Protein AF-A0A662RI38-F1 (afdb_monomer_lite)

Foldseek 3Di:
DDDDDCVVPPVVVVVVVCVVVPDDDDDPVRQCVLQVVDPLRPDSPVVQLVLQCVQQPQFRDPVCVVVVSVVLSPQDPDPRSVVVVVCQQVQVDWGQRPVVRDTDTGHNDDPD

pLDDT: mean 93.54, std 5.38, range [55.94, 98.19]

Radius of gyration: 18.2 Å; chains: 1; bounding box: 42×28×54 Å

Sequence (112 aa):
MRLITERTDVQDRIIDYLQSIGWEFLYPDDIQNLRAYDIKQPFLIPVVKQKLGELNRGIITNENVDEILRRLKFLPANLQGNEEFLAYLRGKKTAYVDKERRERNIKFVDYN

Secondary structure (DSSP, 8-state):
-PPP-HIIIIIHHHHHHHHHTTPPP--HHHHHHHTTT-TT--S-HHHHHHHHHHHTTTTS-TTTHHHHHHHHHTS-SSHHHHHHHHHHHTT--EEEEGGGTEEEE--SS---

Structure (mmCIF, N/CA/C/O backbone):
data_AF-A0A662RI38-F1
#
_entry.id   AF-A0A662RI38-F1
#
loop_
_atom_site.group_PDB
_atom_site.id
_atom_site.type_symbol
_atom_site.label_atom_id
_atom_site.label_alt_id
_atom_site.label_comp_id
_atom_site.label_asym_id
_atom_site.label_entity_id
_atom_site.label_seq_id
_atom_site.pdbx_PDB_ins_code
_atom_site.Cartn_x
_atom_site.Cartn_y
_atom_site.Cartn_z
_atom_site.occupancy
_atom_site.B_iso_or_equiv
_atom_site.auth_seq_id
_atom_site.auth_comp_id
_atom_site.auth_asym_id
_atom_site.auth_atom_id
_atom_site.pdbx_PDB_model_num
ATOM 1 N N . MET A 1 1 ? 23.589 -12.937 -36.574 1.00 55.94 1 MET A N 1
ATOM 2 C CA . MET A 1 1 ? 23.555 -13.346 -35.152 1.00 55.94 1 MET A CA 1
ATOM 3 C C . MET A 1 1 ? 22.907 -12.225 -34.364 1.00 55.94 1 MET A C 1
ATOM 5 O O . MET A 1 1 ? 23.352 -11.094 -34.505 1.00 55.94 1 MET A O 1
ATOM 9 N N . ARG A 1 2 ? 21.833 -12.499 -33.617 1.00 73.06 2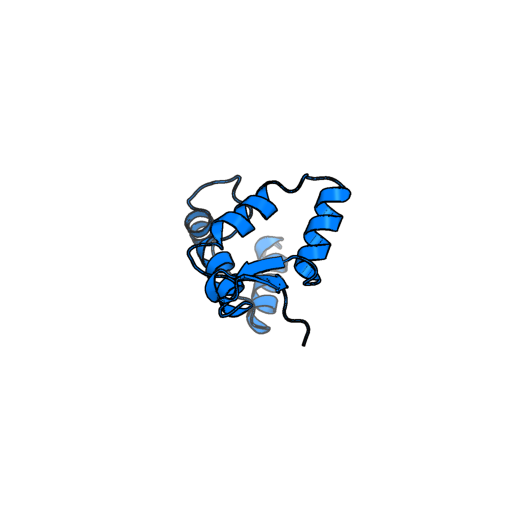 ARG A N 1
ATOM 10 C CA . ARG A 1 2 ? 21.231 -11.499 -32.725 1.00 73.06 2 ARG A CA 1
ATOM 11 C C . ARG A 1 2 ? 22.064 -11.469 -31.443 1.00 73.06 2 ARG A C 1
ATOM 13 O O . ARG A 1 2 ? 22.345 -12.531 -30.894 1.00 73.06 2 ARG A O 1
ATOM 20 N N . LEU A 1 3 ? 22.513 -10.287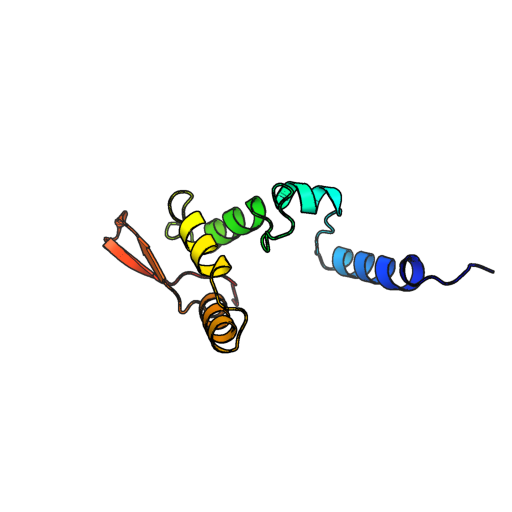 -31.029 1.00 78.12 3 LEU A N 1
ATOM 21 C CA . LEU A 1 3 ? 23.210 -10.111 -29.755 1.00 78.12 3 LEU A CA 1
ATOM 22 C C . LEU A 1 3 ? 22.224 -10.410 -28.625 1.00 78.12 3 LEU A C 1
ATOM 24 O O . LEU A 1 3 ? 21.157 -9.800 -28.574 1.00 78.12 3 LEU A O 1
ATOM 28 N N . ILE A 1 4 ? 22.580 -11.364 -27.769 1.00 80.38 4 ILE A N 1
ATOM 29 C CA . ILE A 1 4 ? 21.824 -11.677 -26.557 1.00 80.38 4 ILE A CA 1
ATOM 30 C C . ILE A 1 4 ? 22.034 -10.525 -25.571 1.00 80.38 4 ILE A C 1
ATOM 32 O O . ILE A 1 4 ? 23.170 -10.099 -25.354 1.00 80.38 4 ILE A O 1
ATOM 36 N N . THR A 1 5 ? 20.955 -10.023 -24.976 1.00 89.88 5 THR A N 1
ATOM 37 C CA . THR A 1 5 ? 21.000 -8.992 -23.930 1.00 89.88 5 THR A CA 1
ATOM 38 C C . THR A 1 5 ? 20.064 -9.363 -22.787 1.00 89.88 5 THR A C 1
ATOM 40 O O . THR A 1 5 ? 18.989 -9.905 -23.018 1.00 89.88 5 THR A O 1
ATOM 43 N N . GLU A 1 6 ? 20.432 -9.036 -21.545 1.00 89.06 6 GLU A N 1
ATOM 44 C CA . GLU A 1 6 ? 19.582 -9.307 -20.374 1.00 89.06 6 GLU A CA 1
ATOM 45 C C . GLU A 1 6 ? 18.188 -8.684 -20.526 1.00 89.06 6 GLU A C 1
ATOM 47 O O . GLU A 1 6 ? 17.180 -9.318 -20.221 1.00 89.06 6 GLU A O 1
ATOM 52 N N . ARG A 1 7 ? 18.127 -7.461 -21.067 1.00 87.88 7 ARG A N 1
ATOM 53 C CA . ARG A 1 7 ? 16.867 -6.752 -21.282 1.00 87.88 7 ARG A CA 1
ATOM 54 C C . ARG A 1 7 ? 15.926 -7.547 -22.186 1.00 87.88 7 ARG A C 1
ATOM 56 O O . ARG A 1 7 ? 14.842 -7.911 -21.756 1.00 87.88 7 ARG A O 1
ATOM 63 N N . THR A 1 8 ? 16.361 -7.866 -23.403 1.00 87.25 8 THR A N 1
ATOM 64 C CA . THR A 1 8 ? 15.484 -8.504 -24.394 1.00 87.25 8 THR A CA 1
ATOM 65 C C . THR A 1 8 ? 15.256 -9.988 -24.133 1.00 87.25 8 THR A C 1
ATOM 67 O O . THR A 1 8 ? 14.164 -10.496 -24.371 1.00 87.25 8 THR A O 1
ATOM 70 N N . ASP A 1 9 ? 16.270 -10.711 -23.662 1.00 88.56 9 ASP A N 1
ATOM 71 C CA . ASP A 1 9 ? 16.178 -12.166 -23.545 1.00 88.56 9 ASP A CA 1
ATOM 72 C C . ASP A 1 9 ? 15.610 -12.636 -22.202 1.00 88.56 9 ASP A C 1
ATOM 74 O O . ASP A 1 9 ? 15.088 -13.756 -22.138 1.00 88.56 9 ASP A O 1
ATOM 78 N N . VAL A 1 10 ? 15.686 -11.796 -21.159 1.00 90.81 10 VAL A N 1
ATOM 79 C CA . VAL A 1 10 ? 15.245 -12.120 -19.793 1.00 90.81 10 VAL A CA 1
ATOM 80 C C . VAL A 1 10 ? 14.172 -11.153 -19.300 1.00 90.81 10 VAL A C 1
ATOM 82 O O . VAL A 1 10 ? 13.071 -11.602 -18.994 1.00 90.81 10 VAL A O 1
ATOM 85 N N . GLN A 1 11 ? 14.458 -9.849 -19.219 1.00 92.88 11 GLN A N 1
ATOM 86 C CA . GLN A 1 11 ? 13.539 -8.896 -18.580 1.00 92.88 11 GLN A CA 1
ATOM 87 C C . GLN A 1 11 ? 12.220 -8.776 -19.346 1.00 92.88 11 GLN A C 1
ATOM 89 O O . GLN A 1 11 ? 11.164 -8.966 -18.748 1.00 92.88 11 GLN A O 1
ATOM 94 N N . ASP A 1 12 ? 12.278 -8.552 -20.661 1.00 93.38 12 ASP A N 1
ATOM 95 C CA . ASP A 1 12 ? 11.089 -8.419 -21.509 1.00 93.38 12 ASP A CA 1
ATOM 96 C C . ASP A 1 12 ? 10.239 -9.702 -21.452 1.00 93.38 12 ASP A C 1
ATOM 98 O O . ASP A 1 12 ? 9.029 -9.637 -21.275 1.00 93.38 12 ASP A O 1
ATOM 102 N N . ARG A 1 13 ? 10.874 -10.884 -21.448 1.00 93.81 13 ARG A N 1
ATOM 103 C CA . ARG A 1 13 ? 10.159 -12.164 -21.292 1.00 93.81 13 ARG A CA 1
ATOM 104 C C . ARG A 1 13 ? 9.468 -12.321 -19.939 1.00 93.81 13 ARG A C 1
ATOM 106 O O . ARG A 1 13 ? 8.373 -12.877 -19.877 1.00 93.81 13 ARG A O 1
ATOM 113 N N . ILE A 1 14 ? 10.110 -11.889 -18.852 1.00 95.06 14 ILE A N 1
ATOM 114 C CA . ILE A 1 14 ? 9.508 -11.920 -17.512 1.00 95.06 14 ILE A CA 1
ATOM 115 C C . ILE A 1 14 ? 8.320 -10.958 -17.458 1.00 95.06 14 ILE A C 1
ATOM 117 O O . ILE A 1 14 ? 7.279 -11.318 -16.911 1.00 95.06 14 ILE A O 1
ATOM 121 N N . ILE A 1 15 ? 8.456 -9.766 -18.045 1.00 95.19 15 ILE A N 1
ATOM 122 C CA . ILE A 1 15 ? 7.380 -8.775 -18.132 1.00 95.19 15 ILE A CA 1
ATOM 123 C C . ILE A 1 15 ? 6.200 -9.349 -18.922 1.00 95.19 15 ILE A C 1
ATOM 125 O O . ILE A 1 15 ? 5.095 -9.381 -18.385 1.00 95.19 15 ILE A O 1
ATOM 129 N N . ASP A 1 16 ? 6.439 -9.895 -20.118 1.00 96.12 16 ASP A N 1
ATOM 130 C CA . ASP A 1 16 ? 5.405 -10.516 -20.956 1.00 96.12 16 ASP A CA 1
ATOM 131 C C . ASP A 1 16 ? 4.653 -11.620 -20.197 1.00 96.12 16 ASP A C 1
ATOM 133 O O . ASP A 1 16 ? 3.421 -11.686 -20.215 1.00 96.12 16 ASP A O 1
ATOM 137 N N . TYR A 1 17 ? 5.384 -12.479 -19.477 1.00 96.56 17 TYR A N 1
ATOM 138 C CA . TYR A 1 17 ? 4.779 -13.533 -18.669 1.00 96.56 17 TYR A CA 1
ATOM 139 C C . TYR A 1 17 ? 3.927 -12.967 -17.528 1.00 96.56 17 TYR A C 1
ATOM 141 O O . TYR A 1 17 ? 2.787 -13.398 -17.342 1.00 96.56 17 TYR A O 1
ATOM 149 N N . LEU A 1 18 ? 4.440 -11.991 -16.776 1.00 97.44 18 LEU A N 1
ATOM 150 C CA . LEU A 1 18 ? 3.697 -11.363 -15.682 1.00 97.44 18 LEU A CA 1
ATOM 151 C C . LEU A 1 18 ? 2.421 -10.689 -16.204 1.00 97.44 18 LEU A C 1
ATOM 153 O O . LEU A 1 18 ? 1.350 -10.875 -15.624 1.00 97.44 18 LEU A O 1
ATOM 157 N N . GLN A 1 19 ? 2.503 -9.989 -17.336 1.00 97.00 19 GLN A N 1
ATOM 158 C CA . GLN A 1 19 ? 1.335 -9.402 -17.992 1.00 97.00 19 GLN A CA 1
ATOM 159 C C . GLN A 1 19 ? 0.322 -10.465 -18.429 1.00 97.00 19 GLN A C 1
ATOM 161 O O . GLN A 1 19 ? -0.879 -10.279 -18.237 1.00 97.00 19 GLN A O 1
ATOM 166 N N . SER A 1 20 ? 0.786 -11.615 -18.930 1.00 97.44 20 SER A N 1
ATOM 167 C CA . SER A 1 20 ? -0.094 -12.720 -19.338 1.00 97.44 20 SER A CA 1
ATOM 168 C C . SER A 1 20 ? -0.907 -13.322 -18.183 1.00 97.44 20 SER A C 1
ATOM 170 O O . SER A 1 20 ? -1.998 -13.842 -18.413 1.00 97.44 20 SER A O 1
ATOM 172 N N . ILE A 1 21 ? -0.413 -13.221 -16.941 1.00 97.62 21 ILE A N 1
ATOM 173 C CA . ILE A 1 21 ? -1.109 -13.691 -15.731 1.00 97.62 21 ILE A CA 1
ATOM 174 C C . ILE A 1 21 ? -1.813 -12.556 -14.966 1.00 97.62 21 ILE A C 1
ATOM 176 O O . ILE A 1 21 ? -2.210 -12.742 -13.817 1.00 97.62 21 ILE A O 1
ATOM 180 N N . GLY A 1 22 ? -1.986 -11.389 -15.596 1.00 96.69 22 GLY A N 1
ATOM 181 C CA . GLY A 1 22 ? -2.794 -10.288 -15.068 1.00 96.69 22 GLY A CA 1
ATOM 182 C C . GLY A 1 22 ? -2.037 -9.228 -14.268 1.00 96.69 22 GLY A C 1
ATOM 183 O O . GLY A 1 22 ? -2.685 -8.386 -13.646 1.00 96.69 22 GLY A O 1
ATOM 184 N N . TRP A 1 23 ? -0.699 -9.225 -14.268 1.00 96.81 23 TRP A N 1
ATOM 185 C CA . TRP A 1 23 ? 0.052 -8.089 -13.728 1.00 96.81 23 TRP A CA 1
ATOM 186 C C . TRP A 1 23 ? 0.026 -6.907 -14.692 1.00 96.81 23 TRP A C 1
ATOM 188 O O . TRP A 1 23 ? 0.226 -7.043 -15.895 1.00 96.81 23 TRP A O 1
ATOM 198 N N . GLU A 1 24 ? -0.161 -5.715 -14.147 1.00 94.75 24 GLU A N 1
ATOM 199 C CA . GLU A 1 24 ? -0.034 -4.476 -14.901 1.00 94.75 24 GLU A CA 1
ATOM 200 C C . GLU A 1 24 ? 1.428 -4.021 -14.906 1.00 94.75 24 GLU A C 1
ATOM 202 O O . GLU A 1 24 ? 2.061 -3.904 -13.853 1.00 94.75 24 GLU A O 1
ATOM 207 N N . PHE A 1 25 ? 1.970 -3.760 -16.094 1.00 94.12 25 PHE A N 1
ATOM 208 C CA . PHE A 1 25 ? 3.276 -3.128 -16.223 1.00 94.12 25 PHE A CA 1
ATOM 209 C C . PHE A 1 25 ? 3.118 -1.610 -16.127 1.00 94.12 25 PHE A C 1
ATOM 211 O O . PHE A 1 25 ? 2.357 -1.018 -16.889 1.00 94.12 25 PHE A O 1
ATOM 218 N N . LEU A 1 26 ? 3.868 -0.984 -15.220 1.00 93.62 26 LEU A N 1
ATOM 219 C CA . LEU A 1 26 ? 3.913 0.469 -15.067 1.00 93.62 26 LEU A CA 1
ATOM 220 C C . LEU A 1 26 ? 5.231 1.003 -15.623 1.00 93.62 26 LEU A C 1
ATOM 222 O O . LEU A 1 26 ? 6.305 0.530 -15.239 1.00 93.62 26 LEU A O 1
ATOM 226 N N . TYR A 1 27 ? 5.161 2.013 -16.492 1.00 91.50 27 TYR A N 1
ATOM 227 C CA . TYR A 1 27 ? 6.365 2.629 -17.035 1.00 91.50 27 TYR A CA 1
ATOM 228 C C . TYR A 1 27 ? 7.088 3.462 -15.962 1.00 91.50 27 TYR A C 1
ATOM 230 O O . TYR A 1 27 ? 6.451 4.009 -15.057 1.00 91.50 27 TYR A O 1
ATOM 238 N N . PRO A 1 28 ? 8.426 3.605 -16.043 1.00 89.44 28 PRO A N 1
ATOM 239 C CA . PRO A 1 28 ? 9.197 4.372 -15.064 1.00 89.44 28 PRO A CA 1
ATOM 240 C C . PRO A 1 28 ? 8.694 5.806 -14.842 1.00 89.44 28 PRO A C 1
ATOM 242 O O . PRO A 1 28 ? 8.671 6.267 -13.700 1.00 89.44 28 PRO A O 1
ATOM 245 N N . ASP A 1 29 ? 8.260 6.488 -15.904 1.00 90.19 29 ASP A N 1
ATOM 246 C CA . ASP A 1 29 ? 7.736 7.857 -15.822 1.00 90.19 29 ASP A CA 1
ATOM 247 C C . ASP A 1 29 ? 6.412 7.911 -15.042 1.00 90.19 29 ASP A C 1
ATOM 249 O O . ASP A 1 29 ? 6.212 8.792 -14.200 1.00 90.19 29 ASP A O 1
ATOM 253 N N . ASP A 1 30 ? 5.540 6.915 -15.222 1.00 92.94 30 ASP A N 1
ATOM 254 C CA . ASP A 1 30 ? 4.299 6.784 -14.451 1.00 92.94 30 ASP A CA 1
ATOM 255 C C . ASP A 1 30 ? 4.601 6.549 -12.968 1.00 92.94 30 ASP A C 1
ATOM 257 O O . ASP A 1 30 ? 3.987 7.159 -12.093 1.00 92.94 30 ASP A O 1
ATOM 261 N N . ILE A 1 31 ? 5.602 5.718 -12.660 1.00 93.31 31 ILE A N 1
ATOM 262 C CA . ILE A 1 31 ? 6.020 5.442 -11.279 1.00 93.31 31 ILE A CA 1
ATOM 263 C C . ILE A 1 31 ? 6.513 6.718 -10.584 1.00 93.31 31 ILE A C 1
ATOM 265 O O . ILE A 1 31 ? 6.176 6.945 -9.417 1.00 93.31 31 ILE A O 1
ATOM 269 N N . GLN A 1 32 ? 7.292 7.559 -11.272 1.00 93.25 32 GLN A N 1
ATOM 270 C CA . GLN A 1 32 ? 7.754 8.835 -10.715 1.00 93.25 32 GLN A CA 1
ATOM 271 C C . GLN A 1 32 ? 6.581 9.772 -10.421 1.00 93.25 32 GLN A C 1
ATOM 273 O O . GLN A 1 32 ? 6.490 10.307 -9.313 1.00 93.25 32 GLN A O 1
ATOM 278 N N . 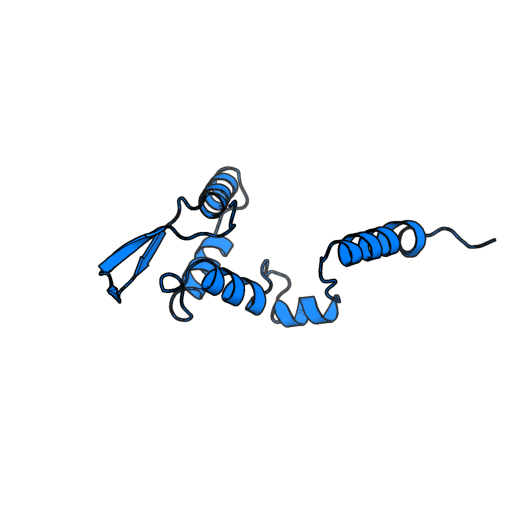ASN A 1 33 ? 5.640 9.893 -11.361 1.00 94.31 33 ASN A N 1
ATOM 279 C CA . ASN A 1 33 ? 4.404 10.650 -11.168 1.00 94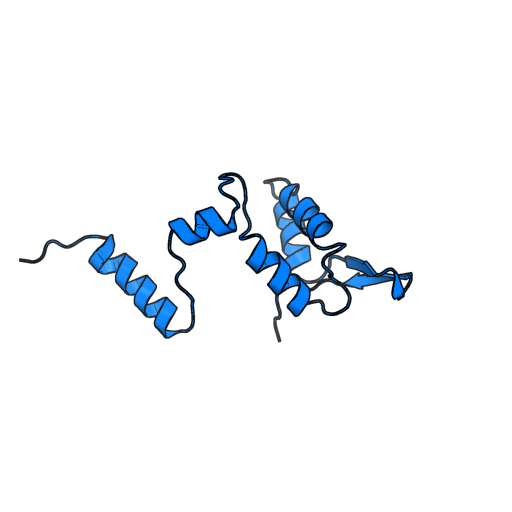.31 33 ASN A CA 1
ATOM 280 C C . ASN A 1 33 ? 3.603 10.144 -9.954 1.00 94.31 33 ASN A C 1
ATOM 282 O O . ASN A 1 33 ? 3.225 10.929 -9.084 1.00 94.31 33 ASN A O 1
ATOM 286 N N . LEU A 1 34 ? 3.402 8.827 -9.836 1.00 95.25 34 LEU A N 1
ATOM 287 C CA . LEU A 1 34 ? 2.662 8.191 -8.735 1.00 95.25 34 LEU A CA 1
ATOM 288 C C . LEU A 1 34 ? 3.338 8.350 -7.362 1.00 95.25 34 LEU A C 1
ATOM 290 O O . LEU A 1 34 ? 2.678 8.232 -6.323 1.00 95.25 34 LEU A O 1
ATOM 294 N N . ARG A 1 35 ? 4.645 8.627 -7.347 1.00 94.50 35 ARG A N 1
ATOM 295 C CA . ARG A 1 35 ? 5.429 8.959 -6.149 1.00 94.50 35 ARG A CA 1
ATOM 296 C C . ARG A 1 35 ? 5.539 10.461 -5.894 1.00 94.50 35 ARG A C 1
ATOM 298 O O . ARG A 1 35 ? 6.239 10.853 -4.964 1.00 94.50 35 ARG A O 1
ATOM 305 N N . ALA A 1 36 ? 4.854 11.291 -6.682 1.00 92.12 36 ALA A N 1
ATOM 306 C CA . ALA A 1 36 ? 4.978 12.747 -6.654 1.00 92.12 36 ALA A CA 1
ATOM 307 C C . ALA A 1 36 ? 6.437 13.218 -6.806 1.00 92.12 36 ALA A C 1
ATOM 309 O O . ALA A 1 36 ? 6.856 14.175 -6.160 1.00 92.12 36 ALA A O 1
ATOM 310 N N . TYR A 1 37 ? 7.217 12.510 -7.631 1.00 91.56 37 TYR A N 1
ATOM 311 C CA . TYR A 1 37 ? 8.641 12.757 -7.874 1.00 91.56 37 TYR A CA 1
ATOM 312 C C . TYR A 1 37 ? 9.535 12.713 -6.618 1.00 91.56 37 TYR A C 1
ATOM 314 O O . TYR A 1 37 ? 10.687 13.143 -6.653 1.00 91.56 37 TYR A O 1
ATOM 322 N N . ASP A 1 38 ? 9.047 12.147 -5.511 1.00 93.12 38 ASP A N 1
ATOM 323 C CA . ASP A 1 38 ? 9.831 11.934 -4.297 1.00 93.12 38 ASP A CA 1
ATOM 324 C C . ASP A 1 38 ? 10.523 10.565 -4.346 1.00 93.12 38 ASP A C 1
ATOM 326 O O . ASP A 1 38 ? 9.901 9.513 -4.191 1.00 93.12 38 ASP A O 1
ATOM 330 N N . ILE A 1 39 ? 11.846 10.570 -4.530 1.00 87.00 39 ILE A N 1
ATOM 331 C CA . ILE A 1 39 ? 12.659 9.345 -4.579 1.00 87.00 39 ILE A CA 1
ATOM 332 C C . ILE A 1 39 ? 12.644 8.560 -3.259 1.00 87.00 39 ILE A C 1
ATOM 334 O O . ILE A 1 39 ? 12.880 7.353 -3.258 1.00 87.00 39 ILE A O 1
ATOM 338 N N . LYS A 1 40 ? 12.354 9.221 -2.131 1.00 89.19 40 LYS A N 1
ATOM 339 C CA . LYS A 1 40 ? 12.253 8.580 -0.814 1.00 89.19 40 LYS A CA 1
ATOM 340 C C . LYS A 1 40 ? 10.863 8.011 -0.554 1.00 89.19 40 LYS A C 1
ATOM 342 O O . LYS A 1 40 ? 10.661 7.393 0.488 1.00 89.19 40 LYS A O 1
ATOM 347 N N . GLN A 1 41 ? 9.909 8.208 -1.463 1.00 92.81 41 GLN A N 1
ATOM 348 C CA . GLN A 1 41 ? 8.550 7.709 -1.328 1.00 92.81 41 GLN A CA 1
ATOM 349 C C . GLN A 1 41 ? 8.489 6.196 -1.600 1.00 92.81 41 GLN A C 1
ATOM 351 O O . GLN A 1 41 ? 8.618 5.785 -2.757 1.00 92.81 41 GLN A O 1
ATOM 356 N N . PRO A 1 42 ? 8.222 5.341 -0.591 1.00 90.56 42 PRO A N 1
ATOM 357 C CA . PRO A 1 42 ? 8.117 3.903 -0.830 1.00 90.56 42 PRO A CA 1
ATOM 358 C C . PRO A 1 42 ? 6.823 3.512 -1.562 1.00 90.56 42 PRO A C 1
ATOM 360 O O . PRO A 1 42 ? 6.784 2.477 -2.224 1.00 90.56 42 PRO A O 1
ATOM 363 N N . PHE A 1 43 ? 5.765 4.326 -1.469 1.00 94.19 43 PHE A N 1
ATOM 364 C CA . PHE A 1 43 ? 4.430 3.973 -1.956 1.00 94.19 43 PHE A CA 1
ATOM 365 C C . PHE A 1 43 ? 4.044 4.683 -3.256 1.00 94.19 43 PHE A C 1
ATOM 367 O O . PHE A 1 43 ? 4.313 5.866 -3.439 1.00 94.19 43 PHE A O 1
ATOM 374 N N . LEU A 1 44 ? 3.308 3.984 -4.120 1.00 95.62 44 LEU A N 1
ATOM 375 C CA . LEU A 1 44 ? 2.523 4.617 -5.180 1.00 95.62 44 LEU A CA 1
ATOM 376 C C . LEU A 1 44 ? 1.280 5.228 -4.520 1.00 95.62 44 LEU A C 1
ATOM 378 O O . LEU A 1 44 ? 0.343 4.504 -4.178 1.00 95.62 44 LEU A O 1
ATOM 382 N N . ILE A 1 45 ? 1.303 6.535 -4.247 1.00 95.19 45 ILE A N 1
ATOM 383 C CA . ILE A 1 45 ? 0.373 7.171 -3.298 1.00 95.19 45 ILE A CA 1
ATOM 384 C C . ILE A 1 45 ? -1.098 7.014 -3.709 1.00 95.19 45 ILE A C 1
ATOM 386 O O . ILE A 1 45 ? -1.892 6.597 -2.861 1.00 95.19 45 ILE A O 1
ATOM 390 N N . PRO A 1 46 ? -1.491 7.272 -4.971 1.00 95.50 46 PRO A N 1
ATOM 391 C CA . PRO A 1 46 ? -2.879 7.083 -5.387 1.00 95.50 46 PRO A CA 1
ATOM 392 C C . PRO A 1 46 ? -3.326 5.621 -5.257 1.00 95.50 46 PRO A C 1
ATOM 394 O O . PRO A 1 46 ? -4.399 5.345 -4.723 1.00 95.50 46 PRO A O 1
ATOM 397 N N . VAL A 1 47 ? -2.461 4.685 -5.661 1.00 95.94 47 VAL A N 1
ATOM 398 C CA . VAL A 1 47 ? -2.751 3.244 -5.668 1.00 95.94 47 VAL A CA 1
ATOM 399 C C . VAL A 1 47 ? -2.946 2.717 -4.250 1.00 95.94 47 VAL A C 1
ATOM 401 O O . VAL A 1 47 ? -3.943 2.054 -3.970 1.00 95.94 47 VAL A O 1
ATOM 404 N N . VAL A 1 48 ? -2.031 3.031 -3.325 1.00 95.75 48 VAL A N 1
ATOM 405 C CA . VAL A 1 48 ? -2.125 2.524 -1.948 1.00 95.75 48 VAL A CA 1
ATOM 406 C C . VAL A 1 48 ? -3.350 3.090 -1.228 1.00 95.75 48 VAL A C 1
ATOM 408 O O . VAL A 1 48 ? -4.030 2.346 -0.525 1.00 95.75 48 VAL A O 1
ATOM 411 N N . LYS A 1 49 ? -3.688 4.372 -1.442 1.00 96.56 49 LYS A N 1
ATOM 412 C CA . LYS A 1 49 ? -4.888 4.982 -0.851 1.00 96.56 49 LYS A CA 1
ATOM 413 C C . LYS A 1 49 ? -6.157 4.302 -1.348 1.00 96.56 49 LYS A C 1
ATOM 415 O O . LYS A 1 49 ? -6.997 3.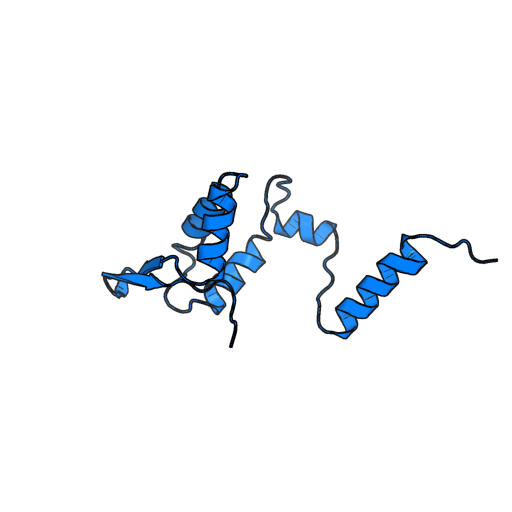909 -0.541 1.00 96.56 49 LYS A O 1
ATOM 420 N N . GLN A 1 50 ? -6.259 4.115 -2.663 1.00 96.56 50 GLN A N 1
ATOM 421 C CA . GLN A 1 50 ? -7.394 3.441 -3.279 1.00 96.56 50 GLN A CA 1
ATOM 422 C C . GLN A 1 50 ? -7.543 2.008 -2.749 1.00 96.56 50 GLN A C 1
ATOM 424 O O . GLN A 1 50 ? -8.611 1.644 -2.258 1.00 96.56 50 GLN A O 1
ATOM 429 N N . LYS A 1 51 ? -6.474 1.202 -2.793 1.00 96.44 51 LYS A N 1
ATOM 430 C CA . LYS A 1 51 ? -6.528 -0.209 -2.381 1.00 96.44 51 LYS A CA 1
ATOM 431 C C . LYS A 1 51 ? -6.804 -0.390 -0.893 1.00 96.44 51 LYS A C 1
ATOM 433 O O . LYS A 1 51 ? -7.582 -1.270 -0.530 1.00 96.44 51 LYS A O 1
ATOM 438 N N . LEU A 1 52 ? -6.251 0.464 -0.032 1.00 96.75 52 LEU A N 1
ATOM 439 C CA . LEU A 1 52 ? -6.585 0.438 1.391 1.00 96.75 52 LEU A CA 1
ATOM 440 C C . LEU A 1 52 ? -8.060 0.774 1.640 1.00 96.75 52 LEU A C 1
ATOM 442 O O . LEU A 1 52 ? -8.688 0.099 2.453 1.00 96.75 52 LEU A O 1
ATOM 446 N N . GLY A 1 53 ? -8.631 1.749 0.926 1.00 96.75 53 GLY A N 1
ATOM 447 C CA . GLY A 1 53 ? -10.063 2.055 1.008 1.00 96.75 53 GLY A CA 1
ATOM 448 C C . GLY A 1 53 ? -10.950 0.903 0.515 1.00 96.75 53 GLY A C 1
ATOM 449 O O . GLY A 1 53 ? -11.936 0.558 1.166 1.00 96.75 53 GLY A O 1
ATOM 450 N N . GLU A 1 54 ? -10.576 0.258 -0.596 1.00 96.69 54 GLU A N 1
ATOM 451 C CA . GLU A 1 54 ? -11.288 -0.905 -1.147 1.00 96.69 54 GLU A CA 1
ATOM 452 C C . GLU A 1 54 ? -11.320 -2.087 -0.165 1.00 96.69 54 GLU A C 1
ATOM 454 O O . GLU A 1 54 ? -12.380 -2.686 0.025 1.00 96.69 54 GLU A O 1
ATOM 459 N N . LEU A 1 55 ? -10.189 -2.385 0.486 1.00 96.94 55 LEU A N 1
ATOM 460 C CA . LEU A 1 55 ? -10.049 -3.483 1.452 1.00 96.94 55 LEU A CA 1
ATOM 461 C C . LEU A 1 55 ? -10.709 -3.200 2.811 1.00 96.94 55 LEU A C 1
ATOM 463 O O . LEU A 1 55 ? -11.007 -4.135 3.552 1.00 96.94 55 LEU A O 1
ATOM 467 N N . ASN A 1 56 ? -10.932 -1.927 3.152 1.00 96.75 56 ASN A N 1
ATOM 468 C CA . ASN A 1 56 ? -11.356 -1.485 4.485 1.00 96.75 56 ASN A CA 1
ATOM 469 C C . ASN A 1 56 ? -12.552 -0.534 4.430 1.00 96.75 56 ASN A C 1
ATOM 471 O O . ASN A 1 56 ? -12.566 0.504 5.098 1.00 96.75 56 ASN A O 1
ATOM 475 N N . ARG A 1 57 ? -13.561 -0.872 3.623 1.00 95.12 57 ARG A N 1
ATOM 476 C CA . ARG A 1 57 ? -14.745 -0.026 3.416 1.00 95.12 57 ARG A CA 1
ATOM 477 C C . ARG A 1 57 ? -15.389 0.372 4.746 1.00 95.12 57 ARG A C 1
ATOM 479 O O . ARG A 1 57 ? -15.754 -0.480 5.551 1.00 95.12 57 ARG A O 1
ATOM 486 N N . GLY A 1 58 ? -15.538 1.679 4.955 1.00 92.56 58 GLY A N 1
ATOM 487 C CA . GLY A 1 58 ? -16.121 2.251 6.174 1.00 92.56 58 GLY A CA 1
ATOM 488 C C . GLY A 1 58 ? -15.173 2.330 7.379 1.00 92.56 58 GLY A C 1
ATOM 489 O O . GLY A 1 58 ? -15.569 2.895 8.393 1.00 92.56 58 GLY A O 1
ATOM 490 N N . ILE A 1 59 ? -13.946 1.808 7.265 1.00 95.75 59 ILE A N 1
ATOM 491 C CA . ILE A 1 59 ? -12.898 1.871 8.297 1.00 95.75 59 ILE A CA 1
ATOM 492 C C . ILE A 1 59 ? -11.783 2.829 7.861 1.00 95.75 59 ILE A C 1
ATOM 494 O O . ILE A 1 59 ? -11.460 3.764 8.589 1.00 95.75 59 ILE A O 1
ATOM 498 N N . ILE A 1 60 ? -11.207 2.617 6.671 1.00 95.94 60 ILE A N 1
ATOM 499 C CA . ILE A 1 60 ? -10.214 3.528 6.086 1.00 95.94 60 ILE A CA 1
ATOM 500 C C . ILE A 1 60 ? -10.917 4.470 5.117 1.00 95.94 60 ILE A C 1
ATOM 502 O O . ILE A 1 60 ? -11.643 4.035 4.220 1.00 95.94 60 ILE A O 1
ATOM 506 N N . THR A 1 61 ? -10.684 5.763 5.299 1.00 94.06 61 THR A N 1
ATOM 507 C CA . THR A 1 61 ? -11.270 6.842 4.509 1.00 94.06 61 THR A CA 1
ATOM 508 C C . THR A 1 61 ? -10.197 7.860 4.123 1.00 94.06 61 THR A C 1
ATOM 510 O O . THR A 1 61 ? -9.048 7.773 4.562 1.00 94.06 61 THR A O 1
ATOM 513 N N . ASN A 1 62 ? -10.553 8.843 3.294 1.00 91.69 62 ASN A N 1
ATOM 514 C CA . ASN A 1 62 ? -9.611 9.886 2.878 1.00 91.69 62 ASN A CA 1
ATOM 515 C C . ASN A 1 62 ? -9.086 10.710 4.065 1.00 91.69 62 ASN A C 1
ATOM 517 O O . ASN A 1 62 ? -7.992 11.257 3.984 1.00 91.69 62 ASN A O 1
ATOM 521 N N . GLU A 1 63 ? -9.838 10.766 5.164 1.00 90.50 63 GLU A N 1
ATOM 522 C CA . GLU A 1 63 ? -9.493 11.524 6.364 1.00 90.50 63 GLU A CA 1
ATOM 523 C C . GLU A 1 63 ? -8.405 10.843 7.212 1.00 90.50 63 GLU A C 1
ATOM 525 O O . GLU A 1 63 ? -7.608 11.540 7.836 1.00 90.50 63 GLU A O 1
ATOM 530 N N . ASN A 1 64 ? -8.337 9.503 7.236 1.00 93.75 64 ASN A N 1
ATOM 531 C CA . ASN A 1 64 ? -7.401 8.765 8.100 1.00 93.75 64 ASN A CA 1
ATOM 532 C C . ASN A 1 64 ? -6.300 7.996 7.347 1.00 93.75 64 ASN A C 1
ATOM 534 O O . ASN A 1 64 ? -5.291 7.615 7.947 1.00 93.75 64 ASN A O 1
ATOM 538 N N . VAL A 1 65 ? -6.441 7.791 6.032 1.00 95.31 65 VAL A N 1
ATOM 539 C CA . VAL A 1 65 ? -5.491 6.988 5.245 1.00 95.31 65 VAL A CA 1
ATOM 540 C C . VAL A 1 65 ? -4.071 7.554 5.279 1.00 95.31 65 VAL A C 1
ATOM 542 O O . VAL A 1 65 ? -3.106 6.796 5.369 1.00 95.31 65 VAL A O 1
ATOM 545 N N . ASP A 1 66 ? -3.921 8.880 5.279 1.00 94.69 66 ASP A N 1
ATOM 546 C CA . ASP A 1 66 ? -2.608 9.527 5.343 1.00 94.69 66 ASP A CA 1
ATOM 547 C C . ASP A 1 66 ? -1.897 9.270 6.673 1.00 94.69 66 ASP A C 1
ATOM 549 O O . ASP A 1 66 ? -0.675 9.104 6.700 1.00 94.69 66 ASP A O 1
ATOM 553 N N . GLU A 1 67 ? -2.642 9.153 7.774 1.00 94.88 67 GLU A N 1
ATOM 554 C CA . GLU A 1 67 ? -2.071 8.797 9.068 1.00 94.88 67 GLU A CA 1
ATOM 555 C C . GLU A 1 67 ? -1.542 7.357 9.066 1.00 94.88 67 GLU A C 1
ATOM 557 O O . GLU A 1 67 ? -0.436 7.098 9.547 1.00 94.88 67 GLU A O 1
ATOM 562 N N . ILE A 1 68 ? -2.292 6.424 8.473 1.00 94.94 68 ILE A N 1
ATOM 563 C CA . ILE A 1 68 ? -1.877 5.023 8.331 1.00 94.94 68 ILE A CA 1
ATOM 564 C C . ILE A 1 68 ? -0.596 4.939 7.498 1.00 94.94 68 ILE A C 1
ATOM 566 O O . ILE A 1 68 ? 0.380 4.320 7.925 1.00 94.94 68 ILE A O 1
ATOM 570 N N . LEU A 1 69 ? -0.549 5.618 6.348 1.00 95.06 69 LEU A N 1
ATOM 571 C CA . LEU A 1 69 ? 0.651 5.661 5.508 1.00 95.06 69 LEU A CA 1
ATOM 572 C C . LEU A 1 69 ? 1.837 6.290 6.239 1.00 95.06 69 LEU A C 1
ATOM 574 O O . LEU A 1 69 ? 2.964 5.811 6.114 1.00 95.06 69 LEU A O 1
ATOM 578 N N . ARG A 1 70 ? 1.596 7.334 7.037 1.00 94.75 70 ARG A N 1
ATOM 579 C CA . ARG A 1 70 ? 2.624 7.955 7.873 1.00 94.75 70 ARG A CA 1
ATOM 580 C C . ARG A 1 70 ? 3.200 6.953 8.876 1.00 94.75 70 ARG A C 1
ATOM 582 O O . ARG A 1 70 ? 4.419 6.857 8.978 1.00 94.75 70 ARG A O 1
ATOM 589 N N . ARG A 1 71 ? 2.358 6.179 9.572 1.00 94.94 71 ARG A N 1
ATOM 590 C CA . ARG A 1 71 ? 2.807 5.128 10.506 1.00 94.94 71 ARG A CA 1
ATOM 591 C C . ARG A 1 71 ? 3.691 4.093 9.802 1.00 94.94 71 ARG A C 1
ATOM 593 O O . ARG A 1 71 ? 4.735 3.748 10.338 1.00 94.94 71 ARG A O 1
ATOM 600 N N . LEU A 1 72 ? 3.329 3.669 8.586 1.00 95.00 72 LEU A N 1
ATOM 601 C CA . LEU A 1 72 ? 4.140 2.738 7.790 1.00 95.00 72 LEU A CA 1
ATOM 602 C C . LEU A 1 72 ? 5.499 3.327 7.385 1.00 95.00 72 LEU A C 1
ATOM 604 O O . LEU A 1 72 ? 6.511 2.638 7.462 1.00 95.00 72 LEU A O 1
ATOM 608 N N . LYS A 1 73 ? 5.538 4.601 6.974 1.00 93.19 73 LYS A N 1
ATOM 609 C CA . LYS A 1 73 ? 6.785 5.289 6.588 1.00 93.19 73 LYS A CA 1
ATOM 610 C C . LYS A 1 73 ? 7.781 5.415 7.736 1.00 93.19 73 LYS A C 1
ATOM 612 O O . LYS A 1 73 ? 8.980 5.450 7.491 1.00 93.19 73 LYS A O 1
ATOM 617 N N . PHE A 1 74 ? 7.282 5.530 8.964 1.00 94.62 74 PHE A N 1
ATOM 618 C CA . PHE A 1 74 ? 8.111 5.676 10.158 1.00 94.62 74 PHE A CA 1
ATOM 619 C C . PHE A 1 74 ? 8.490 4.347 10.812 1.00 94.62 74 PHE A C 1
ATOM 621 O O . PHE A 1 74 ? 9.150 4.365 11.852 1.00 94.62 74 PHE A O 1
ATOM 628 N N . LEU A 1 75 ? 8.119 3.206 10.224 1.00 95.56 75 LEU A N 1
ATOM 629 C CA . LEU A 1 75 ? 8.619 1.925 10.707 1.00 95.56 75 LEU A CA 1
ATOM 630 C C . LEU A 1 75 ? 10.148 1.889 10.579 1.00 95.56 75 LEU A C 1
ATOM 632 O O . LEU A 1 75 ? 10.691 2.251 9.532 1.00 95.56 75 LEU A O 1
ATOM 636 N N . PRO A 1 76 ? 10.865 1.468 11.632 1.00 95.38 76 PRO A N 1
ATOM 637 C CA . PRO A 1 76 ? 12.314 1.406 11.580 1.00 95.38 76 PRO A CA 1
ATOM 638 C C . PRO A 1 76 ? 12.767 0.310 10.610 1.00 95.38 76 PRO A C 1
ATOM 640 O O . PRO A 1 76 ? 12.181 -0.767 10.548 1.00 95.38 76 PRO A O 1
ATOM 643 N N . ALA A 1 77 ? 13.862 0.546 9.888 1.00 94.50 77 ALA A N 1
ATOM 644 C CA . ALA A 1 77 ? 14.474 -0.445 9.000 1.00 94.50 77 ALA A CA 1
ATOM 645 C C . ALA A 1 77 ? 15.273 -1.501 9.796 1.00 94.50 77 ALA A C 1
ATOM 647 O O . ALA A 1 77 ? 16.486 -1.634 9.646 1.00 94.50 77 ALA A O 1
ATOM 648 N N . ASN A 1 78 ? 14.605 -2.207 10.709 1.00 97.44 78 ASN A N 1
ATOM 649 C CA . ASN A 1 78 ? 15.181 -3.232 11.576 1.00 97.44 78 ASN A CA 1
ATOM 650 C C . ASN A 1 78 ? 14.187 -4.390 11.807 1.00 97.44 78 ASN A C 1
ATOM 652 O O . ASN A 1 78 ? 13.078 -4.398 11.271 1.00 97.44 78 ASN A O 1
ATOM 656 N N . LEU A 1 79 ? 14.581 -5.377 12.619 1.00 98.19 79 LEU A N 1
ATOM 657 C CA . LEU A 1 79 ? 13.753 -6.555 12.906 1.00 98.19 79 LEU A CA 1
ATOM 658 C C . LEU A 1 79 ? 12.376 -6.189 13.486 1.00 98.19 79 LEU A C 1
ATOM 660 O O . LEU A 1 79 ? 11.373 -6.775 13.087 1.00 98.19 79 LEU A O 1
ATOM 664 N N . GLN A 1 80 ? 12.321 -5.199 14.378 1.00 97.69 80 GLN A N 1
ATOM 665 C CA . GLN A 1 80 ? 11.077 -4.755 15.005 1.00 97.69 80 GLN A CA 1
ATOM 666 C C . GLN A 1 80 ? 10.133 -4.100 13.990 1.00 97.69 80 GLN A C 1
ATOM 668 O O . GLN A 1 80 ? 8.940 -4.390 13.989 1.00 97.69 80 GLN A O 1
ATOM 673 N N . GLY A 1 81 ? 10.652 -3.255 13.095 1.00 97.62 81 GLY A N 1
ATOM 674 C CA . GLY A 1 81 ? 9.836 -2.658 12.036 1.00 97.62 81 GLY A CA 1
ATOM 675 C C . GLY A 1 81 ? 9.313 -3.696 11.045 1.00 97.62 81 GLY A C 1
ATOM 676 O O . GLY A 1 81 ? 8.160 -3.610 10.625 1.00 97.62 81 GLY A O 1
ATOM 677 N N . ASN A 1 82 ? 10.104 -4.731 10.744 1.00 97.56 82 ASN A N 1
ATOM 678 C CA . ASN A 1 82 ? 9.652 -5.861 9.929 1.00 97.56 82 ASN A CA 1
ATOM 679 C C . ASN A 1 82 ? 8.525 -6.648 10.613 1.00 97.56 82 ASN A C 1
ATOM 681 O O . ASN A 1 82 ? 7.529 -6.980 9.969 1.00 97.56 82 ASN A O 1
ATOM 685 N N . GLU A 1 83 ? 8.653 -6.934 11.911 1.00 98.19 83 GLU A N 1
ATOM 686 C CA . GLU A 1 83 ? 7.597 -7.586 12.692 1.00 98.19 83 GLU A CA 1
ATOM 687 C C . GLU A 1 83 ? 6.322 -6.732 12.727 1.00 98.19 83 GLU A C 1
ATOM 689 O O . GLU A 1 83 ? 5.209 -7.241 12.554 1.00 98.19 83 GLU A O 1
ATOM 694 N N . GLU A 1 84 ? 6.476 -5.419 12.884 1.00 97.56 84 GLU A N 1
ATOM 695 C CA . GLU A 1 84 ? 5.356 -4.493 12.882 1.00 97.56 84 GLU A CA 1
ATOM 696 C C . GLU A 1 84 ? 4.656 -4.430 11.518 1.00 97.56 84 GLU A C 1
ATOM 698 O O . GLU A 1 84 ? 3.425 -4.509 11.464 1.00 97.56 84 GLU A O 1
ATOM 703 N N . PHE A 1 85 ? 5.407 -4.368 10.416 1.00 96.94 85 PHE A N 1
ATOM 704 C CA . PHE A 1 85 ? 4.846 -4.431 9.067 1.00 96.94 85 PHE A CA 1
ATOM 705 C C . PHE A 1 85 ? 4.128 -5.763 8.813 1.00 96.94 85 PHE A C 1
ATOM 707 O O . PHE A 1 85 ? 3.014 -5.790 8.287 1.00 96.94 85 PHE A O 1
ATOM 714 N N . LEU A 1 86 ? 4.701 -6.877 9.275 1.00 97.31 86 LEU A N 1
ATOM 715 C CA . LEU A 1 86 ? 4.067 -8.191 9.197 1.00 97.31 86 LEU A CA 1
ATOM 716 C C . LEU A 1 86 ? 2.737 -8.242 9.969 1.00 97.31 86 LEU A C 1
ATOM 718 O O . LEU A 1 86 ? 1.804 -8.929 9.548 1.00 97.31 86 LEU A O 1
ATOM 722 N N . ALA A 1 87 ? 2.608 -7.508 11.077 1.00 97.56 87 ALA A N 1
ATOM 723 C CA . ALA A 1 87 ? 1.346 -7.389 11.803 1.00 97.56 87 ALA A CA 1
ATOM 724 C C . ALA A 1 87 ? 0.267 -6.633 11.002 1.00 97.56 87 ALA A C 1
ATOM 726 O O . ALA A 1 87 ? -0.903 -7.013 11.087 1.00 97.56 87 ALA A O 1
ATOM 727 N N . TYR A 1 88 ? 0.637 -5.623 10.200 1.00 96.81 88 TYR A N 1
ATOM 728 C CA . TYR A 1 88 ? -0.284 -4.984 9.246 1.00 96.81 88 TYR A CA 1
ATOM 729 C C . TYR A 1 88 ? -0.753 -5.977 8.180 1.00 96.81 88 TYR A C 1
ATOM 731 O O . TYR A 1 88 ? -1.958 -6.131 7.983 1.00 96.81 88 TYR A O 1
ATOM 739 N N . LEU A 1 89 ? 0.179 -6.699 7.543 1.00 96.38 89 LEU A N 1
ATOM 740 C CA . LEU A 1 89 ? -0.155 -7.694 6.515 1.00 96.38 89 LEU A CA 1
ATOM 741 C C . LEU A 1 89 ? -1.107 -8.771 7.054 1.00 96.38 89 LEU A C 1
ATOM 743 O O . LEU A 1 89 ? -2.066 -9.133 6.386 1.00 96.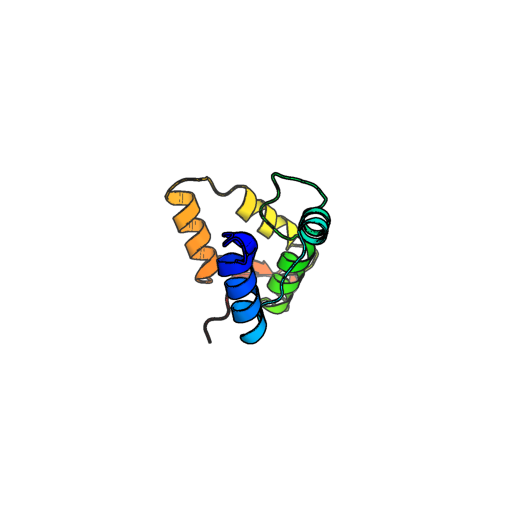38 89 LEU A O 1
ATOM 747 N N . ARG A 1 90 ? -0.905 -9.212 8.301 1.00 96.44 90 ARG A N 1
ATOM 748 C CA . ARG A 1 90 ? -1.751 -10.206 8.989 1.00 96.44 90 ARG A CA 1
ATOM 749 C C . ARG A 1 90 ? -3.068 -9.653 9.552 1.00 96.44 90 ARG A C 1
ATOM 751 O O . ARG A 1 90 ? -3.769 -10.385 10.246 1.00 96.44 90 ARG A O 1
ATOM 758 N N . GLY A 1 91 ? -3.390 -8.379 9.333 1.00 96.00 91 GLY A N 1
ATOM 759 C CA . GLY A 1 91 ? -4.633 -7.767 9.811 1.00 96.00 91 GLY A CA 1
ATOM 760 C C . GLY A 1 91 ? -4.748 -7.633 11.336 1.00 96.00 91 GLY A C 1
ATOM 761 O O . GLY A 1 91 ? -5.851 -7.627 11.887 1.00 96.00 91 GLY A O 1
ATOM 762 N N . LYS A 1 92 ? -3.609 -7.563 12.040 1.00 96.69 92 LYS A N 1
ATOM 763 C CA . LYS A 1 92 ? -3.551 -7.434 13.508 1.00 96.69 92 LYS A CA 1
ATOM 764 C C . LYS A 1 92 ? -3.573 -5.983 13.991 1.00 96.69 92 LYS A C 1
ATOM 766 O O . LYS A 1 92 ? -3.734 -5.743 15.184 1.00 96.69 92 LYS A O 1
ATOM 771 N N . LYS A 1 93 ? -3.341 -5.027 13.093 1.00 96.44 93 LYS A N 1
ATOM 772 C CA . LYS A 1 93 ? -3.359 -3.593 13.400 1.00 96.44 93 LYS A CA 1
ATOM 773 C C . LYS A 1 93 ? -4.784 -3.056 13.306 1.00 96.44 93 LYS A C 1
ATOM 775 O O . LYS A 1 93 ? -5.633 -3.659 12.649 1.00 96.44 93 LYS A O 1
ATOM 780 N N . THR A 1 94 ? -5.037 -1.933 13.965 1.00 95.88 94 THR A N 1
ATOM 781 C CA . THR A 1 94 ? -6.363 -1.317 14.030 1.00 95.88 94 THR A CA 1
ATOM 782 C C . THR A 1 94 ? -6.328 0.151 13.617 1.00 95.88 94 THR A C 1
ATOM 784 O O . THR A 1 94 ? -5.271 0.792 13.620 1.00 95.88 94 THR A O 1
ATOM 787 N N . ALA A 1 95 ? -7.494 0.660 13.236 1.00 94.44 95 ALA A N 1
ATOM 788 C CA . ALA A 1 95 ? -7.770 2.075 13.073 1.00 94.44 95 ALA A CA 1
ATOM 789 C C . ALA A 1 95 ? -9.057 2.434 13.824 1.00 94.44 95 ALA A C 1
ATOM 791 O O . ALA A 1 95 ? -10.025 1.662 13.830 1.00 94.44 95 ALA A O 1
ATOM 792 N N . TYR A 1 96 ? -9.071 3.618 14.431 1.00 92.31 96 TYR A N 1
ATOM 793 C CA . TYR A 1 96 ? -10.247 4.149 15.101 1.00 92.31 96 TYR A CA 1
ATOM 794 C C . TYR A 1 96 ? -11.299 4.583 14.077 1.00 92.31 96 TYR A C 1
ATOM 796 O O . TYR A 1 96 ? -10.996 5.296 13.119 1.00 92.31 96 TYR A O 1
ATOM 804 N N . VAL A 1 97 ? -12.544 4.160 14.288 1.00 93.00 97 VAL A N 1
ATOM 805 C CA . VAL A 1 97 ? -13.685 4.521 13.444 1.00 93.00 97 VAL A CA 1
ATOM 806 C C . VAL A 1 97 ? -14.604 5.444 14.231 1.00 93.00 97 VAL A C 1
ATOM 808 O O . VAL A 1 97 ? -15.375 4.982 15.075 1.00 93.00 97 VAL A O 1
ATOM 811 N N . ASP A 1 98 ? -14.564 6.743 13.926 1.00 88.56 98 ASP A N 1
ATOM 812 C CA . ASP A 1 98 ? -15.306 7.782 14.659 1.00 88.56 98 ASP A CA 1
ATOM 813 C C . ASP A 1 98 ? -16.808 7.490 14.758 1.00 88.56 98 ASP A C 1
ATOM 815 O O . ASP A 1 98 ? -17.401 7.608 15.831 1.00 88.56 98 ASP A O 1
ATOM 819 N N . LYS A 1 99 ? -17.418 7.038 13.653 1.00 90.00 99 LYS A N 1
ATOM 820 C CA . LYS A 1 99 ? -18.852 6.707 13.582 1.00 90.00 99 LYS A CA 1
ATOM 821 C C . LYS A 1 99 ? -19.259 5.594 14.548 1.00 90.00 99 LYS A C 1
ATOM 823 O O . LYS A 1 99 ? -20.396 5.568 15.003 1.00 90.00 99 LYS A O 1
ATOM 828 N N . GLU A 1 100 ? -18.342 4.675 14.843 1.00 92.12 100 GLU A N 1
ATOM 829 C CA . GLU A 1 100 ? -18.575 3.532 15.730 1.00 92.12 100 GLU A CA 1
ATOM 830 C C . GLU A 1 100 ? -17.971 3.743 17.129 1.00 92.12 100 GLU A C 1
ATOM 832 O O . GLU A 1 100 ? -18.208 2.934 18.024 1.00 92.12 100 GLU A O 1
ATOM 837 N N . ARG A 1 101 ? -17.180 4.810 17.314 1.00 93.31 101 ARG A N 1
ATOM 838 C CA . ARG A 1 101 ? -16.400 5.113 18.522 1.00 93.31 101 ARG A CA 1
ATOM 839 C C . ARG A 1 101 ? -15.572 3.929 19.036 1.00 93.31 101 ARG A C 1
ATOM 841 O O . ARG A 1 101 ? -15.504 3.687 20.241 1.00 93.31 101 ARG A O 1
ATOM 848 N N . ARG A 1 102 ? -14.959 3.165 18.126 1.00 95.12 102 ARG A N 1
ATOM 849 C CA . ARG A 1 102 ? -14.144 1.989 18.469 1.00 95.12 102 ARG A CA 1
ATOM 850 C C . ARG A 1 102 ? -13.018 1.740 17.475 1.00 95.12 102 ARG A C 1
ATOM 852 O O . ARG A 1 102 ? -13.074 2.179 16.330 1.00 95.12 102 ARG A O 1
ATOM 859 N N . GLU A 1 103 ? -12.040 0.958 17.916 1.00 95.62 103 GLU A N 1
ATOM 860 C CA . GLU A 1 103 ? -10.988 0.395 17.071 1.00 95.62 103 GLU A CA 1
ATOM 861 C C . GLU A 1 103 ? -11.530 -0.754 16.212 1.00 95.62 103 GLU A C 1
ATOM 863 O O . GLU A 1 103 ? -12.280 -1.617 16.684 1.00 95.62 103 GLU A O 1
ATOM 868 N N . ARG A 1 104 ? -11.131 -0.780 14.941 1.00 96.38 104 ARG A N 1
ATOM 869 C CA . ARG A 1 104 ? -11.446 -1.852 13.994 1.00 96.38 104 ARG A CA 1
ATOM 870 C C . ARG A 1 104 ? -10.173 -2.348 13.338 1.00 96.38 104 ARG A C 1
ATOM 872 O O . ARG A 1 104 ? -9.307 -1.552 12.986 1.00 96.38 104 ARG A O 1
ATOM 879 N N . ASN A 1 105 ? -10.070 -3.661 13.156 1.00 96.19 105 ASN A N 1
ATOM 880 C CA . ASN A 1 105 ? -8.946 -4.255 12.443 1.00 96.19 105 ASN A CA 1
ATOM 881 C C . ASN A 1 105 ? -8.901 -3.745 11.002 1.00 96.19 105 ASN A C 1
ATOM 883 O O . ASN A 1 105 ? -9.932 -3.680 10.333 1.00 96.19 105 ASN A O 1
ATOM 887 N N . ILE A 1 106 ? -7.695 -3.432 10.536 1.00 96.62 106 ILE A N 1
ATOM 888 C CA . ILE A 1 106 ? -7.437 -3.049 9.148 1.00 96.62 106 ILE A CA 1
ATOM 889 C C . ILE A 1 106 ? -6.820 -4.220 8.386 1.00 96.62 106 ILE A C 1
ATOM 891 O O . ILE A 1 106 ? -5.980 -4.944 8.911 1.00 96.62 106 ILE A O 1
ATOM 895 N N . LYS A 1 107 ? -7.229 -4.395 7.135 1.00 97.00 107 LYS A N 1
ATOM 896 C CA . LYS A 1 107 ? -6.810 -5.435 6.201 1.00 97.00 107 LYS A CA 1
ATOM 897 C C . LYS A 1 107 ? -5.932 -4.825 5.109 1.00 97.00 107 LYS A C 1
ATOM 899 O O . LYS A 1 107 ? -6.350 -3.905 4.415 1.00 97.00 107 LYS A O 1
ATOM 904 N N . PHE A 1 108 ? -4.715 -5.334 4.946 1.00 96.12 108 PHE A N 1
ATOM 905 C CA . PHE A 1 108 ? -3.797 -4.904 3.876 1.00 96.12 108 PHE A CA 1
ATOM 906 C C . PHE A 1 108 ? -3.744 -5.898 2.715 1.00 96.12 108 PHE A C 1
ATOM 908 O O . PHE A 1 108 ? -3.391 -5.529 1.601 1.00 96.12 108 PHE A O 1
ATOM 915 N N . VAL A 1 109 ? -4.103 -7.151 2.982 1.00 95.94 109 VAL A N 1
ATOM 916 C CA . VAL A 1 109 ? -4.152 -8.238 2.009 1.00 95.94 109 VAL A CA 1
ATOM 917 C C . VAL A 1 109 ? -5.433 -9.016 2.264 1.00 95.94 109 VAL A C 1
ATOM 919 O O . VAL A 1 109 ? -5.772 -9.285 3.420 1.00 95.94 109 VAL A O 1
ATOM 922 N N . ASP A 1 110 ? -6.152 -9.360 1.200 1.00 93.75 110 ASP A N 1
ATOM 923 C CA . ASP A 1 110 ? -7.214 -10.356 1.286 1.00 93.75 110 ASP A CA 1
ATOM 924 C C . ASP A 1 110 ? -6.625 -11.740 1.007 1.00 93.75 110 ASP A C 1
ATOM 926 O O . ASP A 1 110 ? -6.046 -11.956 -0.052 1.00 93.75 110 ASP A O 1
ATOM 930 N N . TYR A 1 111 ? -6.704 -12.635 1.992 1.00 90.38 111 TYR A N 1
ATOM 931 C CA . TYR A 1 111 ? -6.177 -14.003 1.903 1.00 90.38 111 TYR A CA 1
ATOM 932 C C . TYR A 1 111 ? -7.260 -15.040 1.589 1.00 90.38 111 TYR A C 1
ATOM 934 O O . TYR A 1 111 ? -6.946 -16.228 1.517 1.00 90.38 111 TYR A O 1
ATOM 942 N N . ASN A 1 112 ? -8.516 -14.598 1.490 1.00 80.94 112 ASN A N 1
ATOM 943 C CA . ASN A 1 112 ? -9.651 -15.449 1.152 1.00 80.94 112 ASN A CA 1
ATOM 944 C C . ASN A 1 112 ? -9.700 -15.761 -0.343 1.00 80.94 112 ASN A C 1
ATOM 946 O O . ASN A 1 112 ? -9.291 -14.887 -1.140 1.00 80.94 112 ASN A O 1
#